Protein AF-A0A2G9TU83-F1 (afdb_monomer)

Nearest PDB structures (foldseek):
  2een-assembly1_A  TM=5.111E-01  e=9.103E-01  Pyrococcus horikoshii
  1y8c-assembly1_A  TM=4.034E-01  e=6.111E-01  Clostridium acetobutylicum ATCC 824
  9bk6-assembly1_A  TM=3.837E-01  e=6.469E-01  synthetic construct
  7n84-assembly1_r  TM=4.354E-01  e=1.281E+00  Saccharomyces cerevisiae

Radius of gyration: 20.94 Å; Cα contacts (8 Å, |Δi|>4): 117; chains: 1; bounding box: 43×34×74 Å

Foldseek 3Di:
DDDDDPVVVVVVVVVVVVVVVVVVVVVDPPPPDDDDDDDDDPDPVVVQVVCCVVPVDSDDDWDKDWAWADDPFFTWIWIDTPPAQKIKIKTWGADPPDPDRDTDIDIDIDRHSPVVVVVRCVVVVVPD

Organism: Teladorsagia circumcincta (NCBI:txid45464)

Secondary structure (DSSP, 8-state):
-----HHHHHHHHHHHHHHHHHHHHHTT-------------S-HHHHHHHHHHHHSS------EEEEEE--SSSEEEEEEETT-S-EEEEEEEEPTT-SS--EEEEEEEES-HHHHHHHHHHHHTT--

Mean predicted aligned error: 14.67 Å

Structure (mmCIF, N/CA/C/O backbone):
data_AF-A0A2G9TU83-F1
#
_entry.id   AF-A0A2G9TU83-F1
#
loop_
_atom_site.group_PDB
_atom_site.id
_atom_site.type_symbol
_atom_site.label_atom_id
_atom_site.label_alt_id
_atom_site.label_comp_id
_atom_site.label_asym_id
_atom_site.label_entity_id
_atom_site.label_seq_id
_atom_site.pdbx_PDB_ins_code
_atom_site.Cartn_x
_atom_site.Cartn_y
_atom_site.Cartn_z
_atom_site.occupancy
_atom_site.B_iso_or_equiv
_atom_site.auth_seq_id
_atom_site.auth_comp_id
_atom_site.auth_asym_id
_atom_site.auth_atom_id
_atom_site.pdbx_PDB_model_num
ATOM 1 N N . MET A 1 1 ? -19.369 13.194 53.992 1.00 34.00 1 MET A N 1
ATOM 2 C CA . MET A 1 1 ? -18.536 12.161 53.346 1.00 34.00 1 MET A CA 1
ATOM 3 C C . MET A 1 1 ? -18.767 12.340 51.855 1.00 34.00 1 MET A C 1
ATOM 5 O O . MET A 1 1 ? -19.903 12.194 51.435 1.00 34.00 1 MET A O 1
ATOM 9 N N . MET A 1 2 ? -17.788 12.878 51.124 1.00 37.22 2 MET A N 1
ATOM 10 C CA . MET A 1 2 ? -17.918 13.211 49.697 1.00 37.22 2 MET A CA 1
ATOM 11 C C . MET A 1 2 ? -17.502 11.970 48.901 1.00 37.22 2 MET A C 1
ATOM 13 O O . MET A 1 2 ? -16.331 11.598 48.950 1.00 37.22 2 MET A O 1
ATOM 17 N N . GLU A 1 3 ? -18.449 11.300 48.247 1.00 40.34 3 GLU A N 1
ATOM 18 C CA . GLU A 1 3 ? -18.142 10.242 47.280 1.00 40.34 3 GLU A CA 1
ATOM 19 C C . GLU A 1 3 ? -17.553 10.899 46.029 1.00 40.34 3 GLU A C 1
ATOM 21 O O . GLU A 1 3 ? -18.222 11.671 45.344 1.00 40.34 3 GLU A O 1
ATOM 26 N N . PHE A 1 4 ? -16.272 10.647 45.767 1.00 45.34 4 PHE A N 1
ATOM 27 C CA . PHE A 1 4 ? -15.650 11.009 44.500 1.00 45.34 4 PHE A CA 1
ATOM 28 C C . PHE A 1 4 ? -16.053 9.966 43.456 1.00 45.34 4 PHE A C 1
ATOM 30 O O . PHE A 1 4 ? -15.742 8.787 43.609 1.00 45.34 4 PHE A O 1
ATOM 37 N N . ASP A 1 5 ? -16.757 10.413 42.414 1.00 56.72 5 ASP A N 1
ATOM 38 C CA . ASP A 1 5 ? -17.174 9.589 41.281 1.00 56.72 5 ASP A CA 1
ATOM 39 C C . ASP A 1 5 ? -15.937 9.087 40.522 1.00 56.72 5 ASP A C 1
ATOM 41 O O . ASP A 1 5 ? -15.220 9.845 39.864 1.00 56.72 5 ASP A O 1
ATOM 45 N N . GLU A 1 6 ? -15.683 7.788 40.636 1.00 53.47 6 GLU A N 1
ATOM 46 C CA . GLU A 1 6 ? -14.567 7.079 40.014 1.00 53.47 6 GLU A CA 1
ATOM 47 C C . GLU A 1 6 ? -14.521 7.313 38.491 1.00 53.47 6 GLU A C 1
ATOM 49 O O . GLU A 1 6 ? -13.442 7.422 37.904 1.00 53.47 6 GLU A O 1
ATOM 54 N N . LYS A 1 7 ? -15.679 7.523 37.844 1.00 52.31 7 LYS A N 1
ATOM 55 C CA . LYS A 1 7 ? -15.753 7.840 36.408 1.00 52.31 7 LYS A CA 1
ATOM 56 C C . LYS A 1 7 ? -15.174 9.211 36.073 1.00 52.31 7 LYS A C 1
ATOM 58 O O . LYS A 1 7 ? -14.566 9.376 35.011 1.00 52.31 7 LYS A O 1
ATOM 63 N N . ALA A 1 8 ? -15.316 10.188 36.967 1.00 49.75 8 ALA A N 1
ATOM 64 C CA . ALA A 1 8 ? -14.741 11.515 36.773 1.00 49.75 8 ALA A CA 1
ATOM 65 C C . ALA A 1 8 ? -13.205 11.461 36.825 1.00 49.75 8 ALA A C 1
ATOM 67 O O . ALA A 1 8 ? -12.542 12.141 36.041 1.00 49.75 8 ALA A O 1
ATOM 68 N N . LEU A 1 9 ? -12.640 10.590 37.670 1.00 50.00 9 LEU A N 1
ATOM 69 C CA . LEU A 1 9 ? -11.194 10.388 37.778 1.00 50.00 9 LEU A CA 1
ATOM 70 C C . LEU A 1 9 ? -10.613 9.734 36.514 1.00 50.00 9 LEU A C 1
ATOM 72 O O . LEU A 1 9 ? -9.617 10.228 35.990 1.00 50.00 9 LEU A O 1
ATOM 76 N N . TYR A 1 10 ? -11.261 8.694 35.970 1.00 55.50 10 TYR A N 1
ATOM 77 C CA . TYR A 1 10 ? -10.842 8.069 34.704 1.00 55.50 10 TYR A CA 1
ATOM 78 C C . TYR A 1 10 ? -10.939 9.025 33.514 1.00 55.50 10 TYR A C 1
ATOM 80 O O . TYR A 1 10 ? -10.073 9.010 32.641 1.00 55.50 10 TYR A O 1
ATOM 88 N N . THR A 1 11 ? -11.951 9.892 33.496 1.00 53.00 11 THR A N 1
ATOM 89 C CA . THR A 1 11 ? -12.113 10.881 32.423 1.00 53.00 11 THR A CA 1
ATOM 90 C C . THR A 1 11 ? -11.022 11.952 32.493 1.00 53.00 11 THR A C 1
ATOM 92 O O . THR A 1 11 ? -10.435 12.296 31.470 1.00 53.00 11 THR A O 1
ATOM 95 N N . LEU A 1 12 ? -10.680 12.428 33.697 1.00 42.16 12 LEU A N 1
ATOM 96 C CA . LEU A 1 12 ? -9.596 13.393 33.896 1.00 42.16 12 LEU A CA 1
ATOM 97 C C . LEU A 1 12 ? -8.222 12.783 33.564 1.00 42.16 12 LEU A C 1
ATOM 99 O O . LEU A 1 12 ? -7.385 13.449 32.956 1.00 42.16 12 LEU A O 1
ATOM 103 N N . LEU A 1 13 ? -8.010 11.505 33.907 1.00 48.22 13 LEU A N 1
ATOM 104 C CA . LEU A 1 13 ? -6.795 10.760 33.570 1.00 48.22 13 LEU A CA 1
ATOM 105 C C . LEU A 1 13 ? -6.673 10.551 32.054 1.00 48.22 13 LEU A C 1
ATOM 107 O O . LEU A 1 13 ? -5.600 10.768 31.499 1.00 48.22 13 LEU A O 1
ATOM 111 N N . ALA A 1 14 ? -7.772 10.199 31.377 1.00 51.09 14 ALA A N 1
ATOM 112 C CA . ALA A 1 14 ? -7.823 10.058 29.925 1.00 51.09 14 ALA A CA 1
ATOM 113 C C . ALA A 1 14 ? -7.559 11.395 29.216 1.00 51.09 14 ALA A C 1
ATOM 115 O O . ALA A 1 14 ? -6.785 11.425 28.266 1.00 51.09 14 ALA A O 1
ATOM 116 N N . MET A 1 15 ? -8.111 12.508 29.715 1.00 46.47 15 MET A N 1
ATOM 117 C CA . MET A 1 15 ? -7.862 13.846 29.165 1.00 46.47 15 MET A CA 1
ATOM 118 C C . MET A 1 15 ? -6.402 14.295 29.349 1.00 46.47 15 MET A C 1
ATOM 120 O O . MET A 1 15 ? -5.790 14.775 28.393 1.00 46.47 15 MET A O 1
ATOM 124 N N . LEU A 1 16 ? -5.812 14.076 30.532 1.00 45.19 16 LEU A N 1
ATOM 125 C CA . LEU A 1 16 ? -4.397 14.372 30.804 1.00 45.19 16 LEU A CA 1
ATOM 126 C C . LEU A 1 16 ? -3.451 13.497 29.968 1.00 45.19 16 LEU A C 1
ATOM 128 O O . LEU A 1 16 ? -2.467 14.009 29.439 1.00 45.19 16 LEU A O 1
ATOM 132 N N . LEU A 1 17 ? -3.771 12.211 29.784 1.00 49.00 17 LEU A N 1
ATOM 133 C CA . LEU A 1 17 ? -3.028 11.305 28.902 1.00 49.00 17 LEU A CA 1
ATOM 134 C C . LEU A 1 17 ? -3.151 11.718 27.433 1.00 49.00 17 LEU A C 1
ATOM 136 O O . LEU A 1 17 ? -2.143 11.719 26.738 1.00 49.00 17 LEU A O 1
ATOM 140 N N . THR A 1 18 ? -4.331 12.131 26.959 1.00 54.00 18 THR A N 1
ATOM 141 C CA . THR A 1 18 ? -4.488 12.605 25.572 1.00 54.00 18 THR A CA 1
ATOM 142 C C . THR A 1 18 ? -3.757 13.919 25.306 1.00 54.00 18 THR A C 1
ATOM 144 O O . THR A 1 18 ? -3.131 14.045 24.258 1.00 54.00 18 THR A O 1
ATOM 147 N N . GLY A 1 19 ? -3.773 14.870 26.248 1.00 38.31 19 GLY A N 1
ATOM 148 C CA . GLY A 1 19 ? -3.060 16.144 26.102 1.00 38.31 19 GLY A CA 1
ATOM 149 C C . GLY A 1 19 ? -1.543 15.959 26.097 1.00 38.31 19 GLY A C 1
ATOM 150 O O . GLY A 1 19 ? -0.865 16.427 25.187 1.00 38.31 19 GLY A O 1
ATOM 151 N N . LEU A 1 20 ? -1.017 15.181 27.050 1.00 41.16 20 LEU A N 1
ATOM 152 C CA . LEU A 1 20 ? 0.417 14.901 27.140 1.00 41.16 20 LEU A CA 1
ATOM 153 C C . LEU A 1 20 ? 0.915 14.056 25.953 1.00 41.16 20 LEU A C 1
ATOM 155 O O . LEU A 1 20 ? 2.035 14.248 25.486 1.00 41.16 20 LEU A O 1
ATOM 159 N N . LEU A 1 21 ? 0.083 13.144 25.435 1.00 44.16 21 LEU A N 1
ATOM 160 C CA . LEU A 1 21 ? 0.418 12.345 24.257 1.00 44.16 21 LEU A CA 1
ATOM 161 C C . LEU A 1 21 ? 0.449 13.206 22.988 1.00 44.16 21 LEU A C 1
ATOM 163 O O . LEU A 1 21 ? 1.347 13.023 22.175 1.00 44.16 21 LEU A O 1
ATOM 167 N N . MET A 1 22 ? -0.462 14.171 22.823 1.00 43.47 22 MET A N 1
ATOM 168 C CA . MET A 1 22 ? -0.422 15.068 21.661 1.00 43.47 22 MET A CA 1
ATOM 169 C C . MET A 1 22 ? 0.803 15.995 21.672 1.00 43.47 22 MET A C 1
ATOM 171 O O . MET A 1 22 ? 1.412 16.186 20.619 1.00 43.47 22 MET A 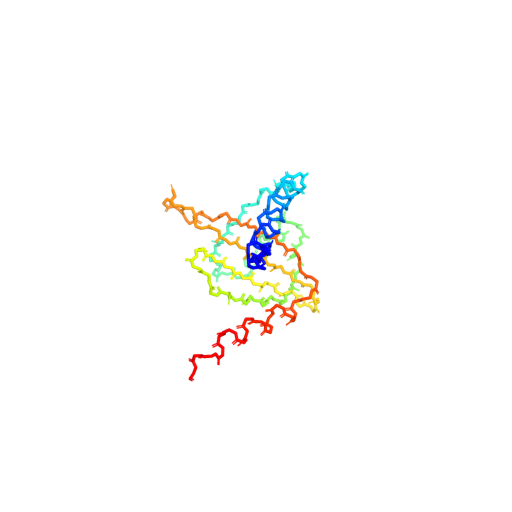O 1
ATOM 175 N N . ASP A 1 23 ? 1.232 16.477 22.841 1.00 38.84 23 ASP A N 1
ATOM 176 C CA . ASP A 1 23 ? 2.433 17.318 22.965 1.00 38.84 23 ASP A CA 1
ATOM 177 C C . ASP A 1 23 ? 3.737 16.527 22.736 1.00 38.84 23 ASP A C 1
ATOM 179 O O . ASP A 1 23 ? 4.669 17.023 22.099 1.00 38.84 23 ASP A O 1
ATOM 183 N N . ILE A 1 24 ? 3.800 15.267 23.190 1.00 42.03 24 ILE A N 1
ATOM 184 C CA . ILE A 1 24 ? 4.951 14.374 22.957 1.00 42.03 24 ILE A CA 1
ATOM 185 C C . ILE A 1 24 ? 5.012 13.921 21.489 1.00 42.03 24 ILE A C 1
ATOM 187 O O . ILE A 1 24 ? 6.098 13.844 20.910 1.00 42.03 24 ILE A O 1
ATOM 191 N N . VAL A 1 25 ? 3.863 13.673 20.853 1.00 44.25 25 VAL A N 1
ATOM 192 C CA . VAL A 1 25 ? 3.785 13.305 19.429 1.00 44.25 25 VAL A CA 1
ATOM 193 C C . VAL A 1 25 ? 4.146 14.491 18.523 1.00 44.25 25 VAL A C 1
ATOM 195 O O . VAL A 1 25 ? 4.807 14.299 17.501 1.00 44.25 25 VAL A O 1
ATOM 198 N N . GLY A 1 26 ? 3.819 15.726 18.919 1.00 35.34 26 GLY A N 1
ATOM 199 C CA . GLY A 1 26 ? 4.193 16.937 18.180 1.00 35.34 26 GLY A CA 1
ATOM 200 C C . GLY A 1 26 ? 5.707 17.175 18.074 1.00 35.34 26 GLY A C 1
ATOM 201 O O . GLY A 1 26 ? 6.162 17.804 17.120 1.00 35.34 26 GLY A O 1
ATOM 202 N N . ALA A 1 27 ? 6.501 16.639 19.005 1.00 38.09 27 ALA A N 1
ATOM 203 C CA . ALA A 1 27 ? 7.944 16.875 19.072 1.00 38.09 27 ALA A CA 1
ATOM 204 C C . ALA A 1 27 ? 8.806 15.871 18.275 1.00 38.09 27 ALA A C 1
ATOM 206 O O . ALA A 1 27 ? 10.010 16.092 18.142 1.00 38.09 27 ALA A O 1
ATOM 207 N N . ALA A 1 28 ? 8.235 14.784 17.731 1.00 36.59 28 ALA A N 1
ATOM 208 C CA . ALA A 1 28 ? 9.026 13.689 17.148 1.00 36.59 28 ALA A CA 1
ATOM 209 C C . ALA A 1 28 ? 8.542 13.138 15.791 1.00 36.59 28 ALA A C 1
ATOM 211 O O . ALA A 1 28 ? 9.105 12.154 15.309 1.00 36.59 28 ALA A O 1
ATOM 212 N N . ILE A 1 29 ? 7.564 13.755 15.119 1.00 46.09 29 ILE A N 1
ATOM 213 C CA . ILE A 1 29 ? 7.227 13.376 13.737 1.00 46.09 29 ILE A CA 1
ATOM 214 C C . ILE A 1 29 ? 8.023 14.256 12.775 1.00 46.09 29 ILE A C 1
ATOM 216 O O . ILE A 1 29 ? 7.604 15.335 12.364 1.00 46.09 29 ILE A O 1
ATOM 220 N N . ASN A 1 30 ? 9.194 13.762 12.386 1.00 39.66 30 ASN A N 1
ATOM 221 C CA . ASN A 1 30 ? 9.889 14.207 11.186 1.00 39.66 30 ASN A CA 1
ATOM 222 C C . ASN A 1 30 ? 8.962 13.892 9.993 1.00 39.66 30 ASN A C 1
ATOM 224 O O . ASN A 1 30 ? 8.956 12.764 9.498 1.00 39.66 30 ASN A O 1
ATOM 228 N N . MET A 1 31 ? 8.082 14.831 9.618 1.00 43.22 31 MET A N 1
ATOM 229 C CA . MET A 1 31 ? 7.071 14.630 8.574 1.00 43.22 31 MET A CA 1
ATOM 230 C C . MET A 1 31 ? 7.752 14.428 7.219 1.00 43.22 31 MET A C 1
ATOM 232 O O . MET A 1 31 ? 7.948 15.365 6.446 1.00 43.22 31 MET A O 1
ATOM 236 N N . ARG A 1 32 ? 8.102 13.181 6.904 1.00 53.81 32 ARG A N 1
ATOM 237 C CA . ARG A 1 32 ? 8.445 12.777 5.544 1.00 53.81 32 ARG A CA 1
ATOM 238 C C . ARG A 1 32 ? 7.170 12.819 4.715 1.00 53.81 32 ARG A C 1
ATOM 240 O O . ARG A 1 32 ? 6.345 11.912 4.776 1.00 53.81 32 ARG A O 1
ATOM 247 N N . GLN A 1 33 ? 7.004 13.889 3.948 1.00 64.44 33 GLN A N 1
ATOM 248 C CA . GLN A 1 33 ? 5.965 13.956 2.930 1.00 64.44 33 GLN A CA 1
ATOM 249 C C . GLN A 1 33 ? 6.329 12.975 1.812 1.00 64.44 33 GLN A C 1
ATOM 251 O O . GLN A 1 33 ? 7.398 13.076 1.213 1.00 64.44 33 GLN A O 1
ATOM 256 N N . SER A 1 34 ? 5.455 12.005 1.554 1.00 64.44 34 SER A N 1
ATOM 257 C CA . SER A 1 34 ? 5.593 11.072 0.435 1.00 64.44 34 SER A CA 1
ATOM 258 C C . SER A 1 34 ? 4.365 11.183 -0.458 1.00 64.44 34 SER A C 1
ATOM 260 O O . SER A 1 34 ? 3.239 11.277 0.030 1.00 64.44 34 SER A O 1
ATOM 262 N N . ILE A 1 35 ? 4.588 11.216 -1.770 1.00 75.62 35 ILE A N 1
ATOM 263 C CA . ILE A 1 35 ? 3.521 11.258 -2.769 1.00 75.62 35 ILE A CA 1
ATOM 264 C C . ILE A 1 35 ? 3.459 9.881 -3.414 1.00 75.62 35 ILE A C 1
ATOM 266 O O . ILE A 1 35 ? 4.458 9.389 -3.936 1.00 75.62 35 ILE A O 1
ATOM 270 N N . VAL A 1 36 ? 2.280 9.263 -3.380 1.00 78.75 36 VAL A N 1
ATOM 271 C CA . VAL A 1 36 ? 2.039 7.960 -4.001 1.00 78.75 36 VAL A CA 1
ATOM 272 C C . VAL A 1 36 ? 1.130 8.146 -5.205 1.00 78.75 36 VAL A C 1
ATOM 274 O O . VAL A 1 36 ? -0.008 8.590 -5.072 1.00 78.75 36 VAL A O 1
ATOM 277 N N . VAL A 1 3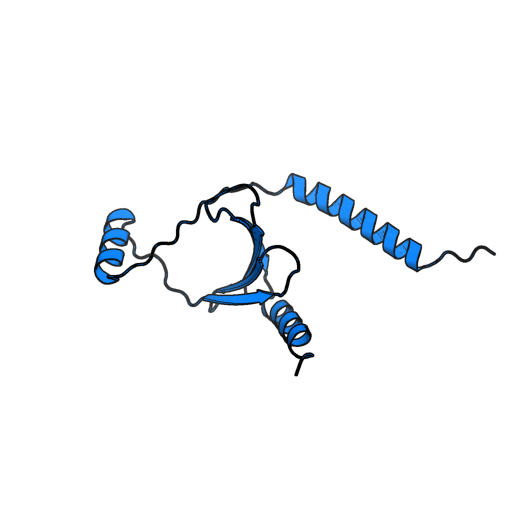7 ? 1.621 7.747 -6.377 1.00 79.88 37 VAL A N 1
ATOM 278 C CA . VAL A 1 37 ? 0.846 7.703 -7.619 1.00 79.88 37 VAL A CA 1
ATOM 279 C C . VAL A 1 37 ? 0.626 6.243 -7.989 1.00 79.88 37 VAL A C 1
ATOM 281 O O . VAL A 1 37 ? 1.566 5.454 -8.015 1.00 79.88 37 VAL A O 1
ATOM 284 N N . LYS A 1 38 ? -0.628 5.873 -8.252 1.00 83.50 38 LYS A N 1
ATOM 285 C CA . LYS A 1 38 ? -0.994 4.534 -8.722 1.00 83.50 38 LYS A CA 1
ATOM 286 C C . LYS A 1 38 ? -1.528 4.643 -10.140 1.00 83.50 38 LYS A C 1
ATOM 288 O O . LYS A 1 38 ? -2.479 5.385 -10.373 1.00 83.50 38 LYS A O 1
ATOM 293 N N . ALA A 1 39 ? -0.932 3.888 -11.052 1.00 87.62 39 ALA A N 1
ATOM 294 C CA . ALA A 1 39 ? -1.371 3.766 -12.432 1.00 87.62 39 ALA A CA 1
ATOM 295 C C . ALA A 1 39 ? -1.679 2.301 -12.744 1.00 87.62 39 ALA A C 1
ATOM 297 O O . ALA A 1 39 ? -1.133 1.390 -12.120 1.00 87.62 39 ALA A O 1
ATOM 298 N N . ARG A 1 40 ? -2.581 2.083 -13.699 1.00 91.94 40 ARG A N 1
ATOM 299 C CA . ARG A 1 40 ? -2.821 0.757 -14.258 1.00 91.94 40 ARG A CA 1
ATOM 300 C C . ARG A 1 40 ? -1.646 0.398 -15.169 1.00 91.94 40 ARG A C 1
ATOM 302 O O . ARG A 1 40 ? -1.226 1.231 -15.964 1.00 91.94 40 ARG A O 1
ATOM 309 N N . VAL A 1 41 ? -1.148 -0.826 -15.038 1.00 93.25 41 VAL A N 1
ATOM 310 C CA . VAL A 1 41 ? -0.120 -1.400 -15.911 1.00 93.25 41 VAL A CA 1
ATOM 311 C C . VAL A 1 41 ? -0.800 -2.460 -16.766 1.00 93.25 41 VAL A C 1
ATOM 313 O O . VAL A 1 41 ? -1.380 -3.397 -16.221 1.00 93.25 41 VAL A O 1
ATOM 316 N N . ASP A 1 42 ? -0.782 -2.273 -18.083 1.00 94.38 42 ASP A N 1
ATOM 317 C CA . ASP A 1 42 ? -1.374 -3.221 -19.035 1.00 94.38 42 ASP A CA 1
ATOM 318 C C . ASP A 1 42 ? -0.342 -4.226 -19.578 1.00 94.38 42 ASP A C 1
ATOM 320 O O . ASP A 1 42 ? -0.715 -5.343 -19.928 1.00 94.38 42 ASP A O 1
ATOM 324 N N . ASP A 1 43 ? 0.944 -3.858 -19.592 1.00 96.19 43 ASP A N 1
ATOM 325 C CA . ASP A 1 43 ? 2.070 -4.709 -19.989 1.00 96.19 43 ASP A CA 1
ATOM 326 C C . ASP A 1 43 ? 3.113 -4.740 -18.863 1.00 96.19 43 ASP A C 1
ATOM 328 O O . ASP A 1 43 ? 3.748 -3.730 -18.546 1.00 96.19 43 ASP A O 1
ATOM 332 N N . MET A 1 44 ? 3.244 -5.903 -18.222 1.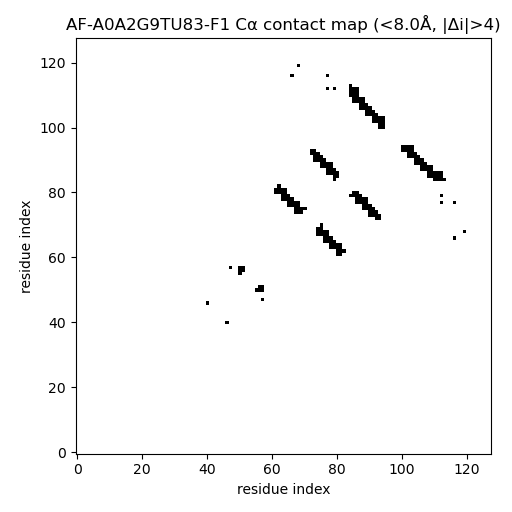00 92.94 44 MET A N 1
ATOM 333 C CA . MET A 1 44 ? 4.133 -6.085 -17.077 1.00 92.94 44 MET A CA 1
ATOM 334 C C . MET A 1 44 ? 5.608 -6.100 -17.491 1.00 92.94 44 MET A C 1
ATOM 336 O O . MET A 1 44 ? 6.431 -5.501 -16.806 1.00 92.94 44 MET A O 1
ATOM 340 N N . GLU A 1 45 ? 5.940 -6.732 -18.618 1.00 95.00 45 GLU A N 1
ATOM 341 C CA . GLU A 1 45 ? 7.324 -6.859 -19.087 1.00 95.00 45 GLU A CA 1
ATOM 342 C C . GLU A 1 45 ? 7.879 -5.486 -19.474 1.00 95.00 45 GLU A C 1
ATOM 344 O O . GLU A 1 45 ? 8.992 -5.113 -19.094 1.00 95.00 45 GLU A O 1
ATOM 349 N N . GLN A 1 46 ? 7.072 -4.679 -20.169 1.00 95.62 46 GLN A N 1
ATOM 350 C CA . GLN A 1 46 ? 7.452 -3.307 -20.489 1.00 95.62 46 GLN A CA 1
ATOM 351 C C . GLN A 1 46 ? 7.671 -2.463 -19.224 1.00 95.62 46 GLN A C 1
ATOM 353 O O . GLN A 1 46 ? 8.615 -1.671 -19.170 1.00 95.62 46 GLN A O 1
ATOM 358 N N . ALA A 1 47 ? 6.820 -2.625 -18.207 1.00 92.94 47 ALA A N 1
ATOM 359 C CA . ALA A 1 47 ? 6.956 -1.898 -16.949 1.00 92.94 47 ALA A CA 1
ATOM 360 C C . ALA A 1 47 ? 8.215 -2.309 -16.173 1.00 92.94 47 ALA A C 1
ATOM 362 O O . ALA A 1 47 ? 8.915 -1.439 -15.660 1.00 92.94 47 ALA A O 1
ATOM 363 N N . GLU A 1 48 ? 8.533 -3.603 -16.112 1.00 93.69 48 GLU A N 1
ATOM 364 C CA . GLU A 1 48 ? 9.746 -4.110 -15.461 1.00 93.69 48 GLU A CA 1
ATOM 365 C C . GLU A 1 48 ? 11.015 -3.579 -16.132 1.00 93.69 48 GLU A C 1
ATOM 367 O O . GLU A 1 48 ? 11.902 -3.081 -15.437 1.00 93.69 48 GLU A O 1
ATOM 372 N N . ASN A 1 49 ? 11.070 -3.592 -17.468 1.00 95.44 49 ASN A N 1
ATOM 373 C CA . ASN A 1 49 ? 12.191 -3.022 -18.217 1.00 95.44 49 ASN A CA 1
ATOM 374 C C . ASN A 1 49 ? 12.356 -1.524 -17.928 1.00 95.44 49 ASN A C 1
ATOM 376 O O . ASN A 1 49 ? 13.449 -1.078 -17.595 1.00 95.44 49 ASN A O 1
ATOM 380 N N . ALA A 1 50 ? 11.263 -0.753 -17.959 1.00 92.81 50 ALA A N 1
ATOM 381 C CA . ALA A 1 50 ? 11.308 0.679 -17.663 1.00 92.81 50 ALA A CA 1
ATOM 382 C C . ALA A 1 50 ? 11.731 0.980 -16.213 1.00 92.81 50 ALA A C 1
ATOM 384 O O . ALA A 1 50 ? 12.431 1.963 -15.967 1.00 92.81 50 ALA A O 1
ATOM 385 N N . ILE A 1 51 ? 11.312 0.150 -15.249 1.00 91.81 51 ILE A N 1
ATOM 386 C CA . ILE A 1 51 ? 11.761 0.252 -13.855 1.00 91.81 51 ILE A CA 1
ATOM 387 C C . ILE A 1 51 ? 13.263 -0.007 -13.791 1.00 91.81 51 ILE A C 1
ATOM 389 O O . ILE A 1 51 ? 13.984 0.828 -13.253 1.00 91.81 51 ILE A O 1
ATOM 393 N N . PHE A 1 52 ? 13.737 -1.113 -14.367 1.00 92.56 52 PHE A N 1
ATOM 394 C CA . PHE A 1 52 ? 15.150 -1.476 -14.338 1.00 92.56 52 PHE A CA 1
ATOM 395 C C . PHE A 1 52 ? 16.036 -0.424 -15.011 1.00 92.56 52 PHE A C 1
ATOM 397 O O . PHE A 1 52 ? 17.051 -0.041 -14.440 1.00 92.56 52 PHE A O 1
ATOM 404 N N . ASP A 1 53 ? 15.630 0.101 -16.166 1.00 96.25 53 ASP A N 1
ATOM 405 C CA . ASP A 1 53 ? 16.358 1.165 -16.865 1.00 96.25 53 ASP A CA 1
ATOM 406 C C . ASP A 1 53 ? 16.477 2.445 -16.016 1.00 96.25 53 ASP A C 1
ATOM 408 O O . ASP A 1 53 ? 17.447 3.193 -16.144 1.00 96.25 53 ASP A O 1
ATOM 412 N N . LEU A 1 54 ? 15.500 2.710 -15.141 1.00 93.75 54 LEU A N 1
ATOM 413 C CA . LEU A 1 54 ? 15.468 3.896 -14.284 1.00 93.75 54 LEU A CA 1
ATOM 414 C C . LEU A 1 54 ? 16.236 3.718 -12.965 1.00 93.75 54 LEU A C 1
ATOM 416 O O . LEU A 1 54 ? 16.795 4.685 -12.447 1.00 93.75 54 LEU A O 1
ATOM 420 N N . THR A 1 55 ? 16.205 2.523 -12.377 1.00 92.12 55 THR A N 1
ATOM 421 C CA . THR A 1 55 ? 16.683 2.262 -11.005 1.00 92.12 55 THR A CA 1
ATOM 422 C C . THR A 1 55 ? 17.876 1.311 -10.936 1.00 92.12 55 THR A C 1
ATOM 424 O O . THR A 1 55 ? 18.400 1.090 -9.844 1.00 92.12 55 THR A O 1
ATOM 427 N N . GLU A 1 56 ? 18.256 0.701 -12.061 1.00 93.31 56 GLU A N 1
ATOM 428 C CA . GLU A 1 56 ? 19.207 -0.415 -12.167 1.00 93.31 56 GLU A CA 1
ATOM 429 C C . GLU A 1 56 ? 18.821 -1.626 -11.290 1.00 93.31 56 GLU A C 1
ATOM 431 O O . GLU A 1 56 ? 19.659 -2.450 -10.916 1.00 93.31 56 GLU A O 1
ATOM 436 N N . SER A 1 57 ? 17.540 -1.737 -10.909 1.00 92.06 57 SER A N 1
ATOM 437 C CA . SER A 1 57 ? 17.044 -2.786 -10.016 1.00 92.06 57 SER A CA 1
ATOM 438 C C . SER A 1 57 ? 15.530 -2.966 -10.099 1.00 92.06 57 SER A C 1
ATOM 440 O O . SER A 1 57 ? 14.764 -2.015 -9.976 1.00 92.06 57 SER A O 1
ATOM 442 N N . LEU A 1 58 ? 15.070 -4.215 -10.167 1.00 86.31 58 LEU A N 1
ATOM 443 C CA . LEU A 1 58 ? 13.640 -4.535 -10.052 1.00 86.31 58 LEU A CA 1
ATOM 444 C C . LEU A 1 58 ? 13.108 -4.413 -8.611 1.00 86.31 58 LEU A C 1
ATOM 446 O O . LEU A 1 58 ? 11.911 -4.558 -8.366 1.00 86.31 58 LEU A O 1
ATOM 450 N N . GLY A 1 59 ? 13.985 -4.129 -7.645 1.00 85.88 59 GLY A N 1
ATOM 451 C CA . GLY A 1 59 ? 13.630 -4.031 -6.237 1.00 85.88 59 GLY A CA 1
ATOM 452 C C . GLY A 1 59 ? 13.353 -5.395 -5.606 1.00 85.88 59 GLY A C 1
ATOM 453 O O . GLY A 1 59 ? 13.974 -6.401 -5.948 1.00 85.88 59 GLY A O 1
ATOM 454 N N . THR A 1 60 ? 12.437 -5.414 -4.638 1.00 83.25 60 THR A N 1
ATOM 455 C CA . THR A 1 60 ? 12.124 -6.604 -3.840 1.00 83.25 60 THR A CA 1
ATOM 456 C C . THR A 1 60 ? 10.671 -6.999 -4.033 1.00 83.25 60 THR A C 1
ATOM 458 O O . THR A 1 60 ? 9.772 -6.172 -3.881 1.00 83.25 60 THR A O 1
ATOM 461 N N . PHE A 1 61 ? 10.438 -8.286 -4.281 1.00 82.75 61 PHE A N 1
ATOM 462 C CA . PHE A 1 61 ? 9.106 -8.873 -4.266 1.00 82.75 61 PHE A CA 1
ATOM 463 C C . PHE A 1 61 ? 8.778 -9.413 -2.871 1.00 82.75 61 PHE A C 1
ATOM 465 O O . PHE A 1 61 ? 9.552 -10.179 -2.296 1.00 82.75 61 PHE A O 1
ATOM 472 N N . PHE A 1 62 ? 7.621 -9.041 -2.329 1.00 82.81 62 PHE A N 1
ATOM 473 C CA . PHE A 1 62 ? 7.102 -9.590 -1.077 1.00 82.81 62 PHE A CA 1
ATOM 474 C C . PHE A 1 62 ? 5.576 -9.668 -1.117 1.00 82.81 62 PHE A C 1
ATOM 476 O O . PHE A 1 62 ? 4.912 -8.931 -1.846 1.00 82.81 62 PHE A O 1
ATOM 483 N N . VAL A 1 63 ? 5.016 -10.570 -0.310 1.00 86.62 63 VAL A N 1
ATOM 484 C CA . VAL A 1 63 ? 3.564 -10.705 -0.163 1.00 86.62 63 VAL A CA 1
ATOM 485 C C . VAL A 1 63 ? 3.082 -9.729 0.900 1.00 86.62 63 VAL A C 1
ATOM 487 O O . VAL A 1 63 ? 3.604 -9.704 2.016 1.00 86.62 63 VAL A O 1
ATOM 490 N N . GLN A 1 64 ? 2.069 -8.946 0.544 1.00 88.38 64 GLN A N 1
ATOM 491 C CA . GLN A 1 64 ? 1.431 -7.983 1.427 1.00 88.38 64 GLN A CA 1
ATOM 492 C C . GLN A 1 64 ? -0.024 -8.382 1.674 1.00 88.38 64 GLN A C 1
ATOM 494 O O . GLN A 1 64 ? -0.785 -8.558 0.724 1.00 88.38 64 GLN A O 1
ATOM 499 N N . GLU A 1 65 ? -0.418 -8.455 2.941 1.00 89.44 65 GLU A N 1
ATOM 500 C CA . GLU A 1 65 ? -1.812 -8.606 3.362 1.00 89.44 65 GLU A CA 1
ATOM 501 C C . GLU A 1 65 ? -2.293 -7.278 3.966 1.00 89.44 65 GLU A C 1
ATOM 503 O O . GLU A 1 65 ? -1.656 -6.747 4.873 1.00 89.44 65 GLU A O 1
ATOM 508 N N . ASP A 1 66 ? -3.393 -6.717 3.455 1.00 89.75 66 ASP A N 1
ATOM 509 C CA . ASP A 1 66 ? -4.012 -5.499 3.997 1.00 89.75 66 ASP A CA 1
ATOM 510 C C . ASP A 1 66 ? -5.345 -5.887 4.677 1.00 89.75 66 ASP A C 1
ATOM 512 O O . ASP A 1 66 ? -6.280 -6.332 4.012 1.00 89.75 66 ASP A O 1
ATOM 516 N N . VAL A 1 67 ? -5.440 -5.698 5.997 1.00 86.75 67 VAL A N 1
ATOM 517 C CA . VAL A 1 67 ? -6.664 -5.881 6.799 1.00 86.75 67 VAL A CA 1
ATOM 518 C C . VAL A 1 67 ? -7.303 -4.519 7.041 1.00 86.75 67 VAL A C 1
ATOM 520 O O . VAL A 1 67 ? -6.645 -3.609 7.542 1.00 86.75 67 VAL A O 1
ATOM 523 N N . TYR A 1 68 ? -8.576 -4.362 6.692 1.00 87.06 68 TYR A N 1
ATOM 524 C CA . TYR A 1 68 ? -9.297 -3.096 6.823 1.00 87.06 68 TYR A CA 1
ATOM 525 C C . TYR A 1 68 ? -10.168 -3.075 8.077 1.00 87.06 68 TYR A C 1
ATOM 527 O O . TYR A 1 68 ? -10.863 -4.048 8.363 1.00 87.06 68 TYR A O 1
ATOM 535 N N . PHE A 1 69 ? -10.148 -1.945 8.782 1.00 83.75 69 PHE A N 1
ATOM 536 C CA . PHE A 1 69 ? -10.975 -1.701 9.962 1.00 83.75 69 PHE A CA 1
ATOM 537 C C . PHE A 1 69 ? -12.138 -0.796 9.589 1.00 83.75 69 PHE A C 1
ATOM 539 O O . PHE A 1 69 ? -11.987 0.135 8.788 1.00 83.75 69 PHE A O 1
ATOM 546 N N . ASN A 1 70 ? -13.287 -1.035 10.213 1.00 81.81 70 ASN A N 1
ATOM 547 C CA . ASN A 1 70 ? -14.420 -0.139 10.091 1.00 81.81 70 ASN A CA 1
ATOM 548 C C . ASN A 1 70 ? -14.191 1.078 10.999 1.00 81.81 70 ASN A C 1
ATOM 550 O O . ASN A 1 70 ? -14.111 0.947 12.217 1.00 81.81 70 ASN A O 1
ATOM 554 N N . VAL A 1 71 ? -14.044 2.261 10.405 1.00 79.44 71 VAL A N 1
ATOM 555 C CA . VAL A 1 71 ? -13.845 3.522 11.129 1.00 79.44 71 VAL A CA 1
ATOM 556 C C . VAL A 1 71 ? -14.810 4.575 10.589 1.00 79.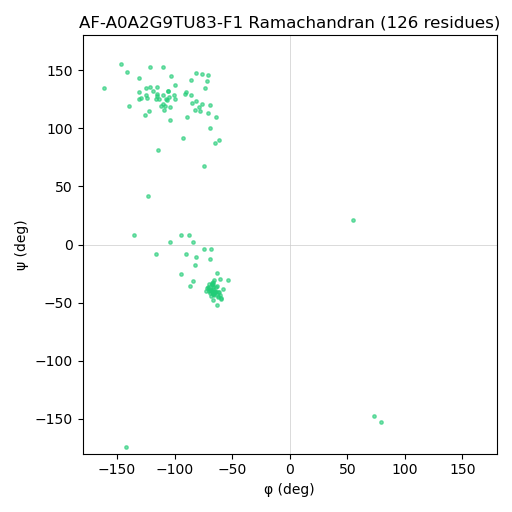44 71 VAL A C 1
ATOM 558 O O . VAL A 1 71 ? -15.064 4.600 9.385 1.00 79.44 71 VAL A O 1
ATOM 561 N N . PRO A 1 72 ? -15.358 5.456 11.445 1.00 75.12 72 PRO A N 1
ATOM 562 C CA . PRO A 1 72 ? -16.409 6.388 11.039 1.00 75.12 72 PRO A CA 1
ATOM 563 C C . PRO A 1 72 ? -15.935 7.433 10.022 1.00 75.12 72 PRO A C 1
ATOM 565 O O . PRO A 1 72 ? -16.723 7.878 9.196 1.00 75.12 72 PRO A O 1
ATOM 568 N N . ASN A 1 73 ? -14.656 7.818 10.069 1.00 77.69 73 ASN A N 1
ATOM 569 C CA . ASN A 1 73 ? -14.067 8.797 9.161 1.00 77.69 73 ASN A CA 1
ATOM 570 C C . ASN A 1 73 ? -12.763 8.251 8.581 1.00 77.69 73 ASN A C 1
ATOM 572 O O . ASN A 1 73 ? -11.894 7.799 9.323 1.00 77.69 73 ASN A O 1
ATOM 576 N N . GLY A 1 74 ? -12.609 8.339 7.260 1.00 79.38 74 GLY A N 1
ATOM 577 C CA . GLY A 1 74 ? -11.390 7.920 6.573 1.00 79.38 74 GLY A CA 1
ATOM 578 C C . GLY A 1 74 ? -11.285 6.409 6.368 1.00 79.38 74 GLY A C 1
ATOM 579 O O . GLY A 1 74 ? -12.280 5.704 6.220 1.00 79.38 74 GLY A O 1
ATOM 580 N N . ASN A 1 75 ? -10.053 5.917 6.285 1.00 84.19 75 ASN A N 1
ATOM 581 C CA . ASN A 1 75 ? -9.764 4.503 6.080 1.00 84.19 75 ASN A CA 1
ATOM 582 C C . ASN A 1 75 ? -8.580 4.087 6.946 1.00 84.19 75 ASN A C 1
ATOM 584 O O . ASN A 1 75 ? -7.478 4.605 6.772 1.00 84.19 75 ASN A O 1
ATOM 588 N N . LEU A 1 76 ? -8.809 3.135 7.844 1.00 86.50 76 LEU A N 1
ATOM 589 C CA . LEU A 1 76 ? -7.771 2.525 8.659 1.00 86.50 76 LEU A CA 1
ATOM 590 C C . LEU A 1 76 ? -7.492 1.115 8.142 1.00 86.50 76 LEU A C 1
ATOM 592 O O . LEU A 1 76 ? -8.418 0.330 7.921 1.00 86.50 76 LEU A O 1
ATOM 596 N N . LYS A 1 77 ? -6.215 0.787 7.959 1.00 89.56 77 LYS A N 1
ATOM 597 C CA . LYS A 1 77 ? -5.789 -0.556 7.573 1.00 89.56 77 LYS A CA 1
ATOM 598 C C . LYS A 1 77 ? -4.510 -0.983 8.274 1.00 89.56 77 LYS A C 1
ATOM 600 O O . LYS A 1 77 ? -3.633 -0.163 8.527 1.00 89.56 77 LYS A O 1
ATOM 605 N N . LEU A 1 78 ? -4.392 -2.277 8.527 1.00 86.94 78 LEU A N 1
ATOM 606 C CA . LEU A 1 78 ? -3.191 -2.936 9.014 1.00 86.94 78 LEU A CA 1
ATOM 607 C C . LEU A 1 78 ? -2.567 -3.683 7.844 1.00 86.94 78 LEU A C 1
ATOM 609 O O . LEU A 1 78 ? -3.179 -4.574 7.263 1.00 86.94 78 LEU A O 1
ATOM 613 N N . ARG A 1 79 ? -1.351 -3.293 7.497 1.00 88.38 79 ARG A N 1
ATOM 614 C CA . ARG A 1 79 ? -0.550 -3.885 6.438 1.00 88.38 79 ARG A CA 1
ATOM 615 C C . ARG A 1 79 ? 0.474 -4.836 7.027 1.00 88.38 79 ARG A C 1
ATOM 617 O O . ARG A 1 79 ? 1.251 -4.440 7.891 1.00 88.38 79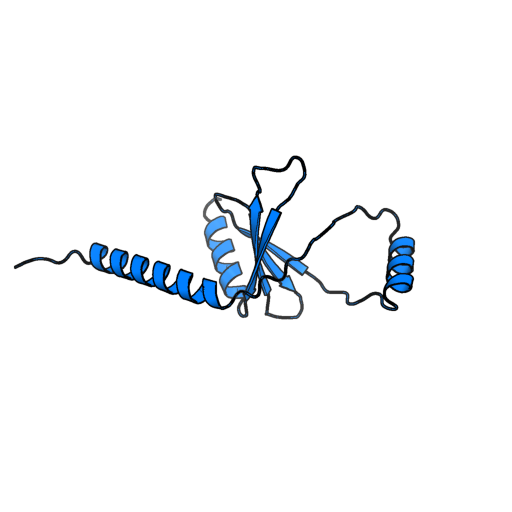 ARG A O 1
ATOM 624 N N . ILE A 1 80 ? 0.514 -6.053 6.515 1.00 88.00 80 ILE A N 1
ATOM 625 C CA . ILE A 1 80 ? 1.404 -7.123 6.961 1.00 88.00 80 ILE A CA 1
ATOM 626 C C . ILE A 1 80 ? 2.332 -7.474 5.803 1.00 88.00 80 ILE A C 1
ATOM 628 O O . ILE A 1 80 ? 1.854 -7.774 4.710 1.00 88.00 80 ILE A O 1
ATOM 632 N N . MET A 1 81 ? 3.647 -7.425 6.029 1.00 84.44 81 MET A N 1
ATOM 633 C CA . MET A 1 81 ? 4.655 -7.775 5.023 1.00 84.44 81 MET A CA 1
ATOM 634 C C . MET A 1 81 ? 5.236 -9.153 5.343 1.00 84.44 81 MET A C 1
ATOM 636 O O . MET A 1 81 ? 6.022 -9.290 6.278 1.00 84.44 81 MET A O 1
ATOM 640 N N . HIS A 1 82 ? 4.888 -10.188 4.582 1.00 82.31 82 HIS A N 1
ATOM 641 C CA . HIS A 1 82 ? 5.414 -11.533 4.826 1.00 82.31 82 HIS A CA 1
ATOM 642 C C . HIS A 1 82 ? 6.869 -11.684 4.347 1.00 82.31 82 HIS A C 1
ATOM 644 O O . HIS A 1 82 ? 7.239 -11.096 3.329 1.00 82.31 82 HIS A O 1
ATOM 650 N N . PRO A 1 83 ? 7.694 -12.505 5.031 1.00 73.00 83 PRO A N 1
ATOM 651 C CA . PRO A 1 83 ? 7.371 -13.357 6.187 1.00 73.00 83 PRO A CA 1
ATOM 652 C C . PRO A 1 83 ? 7.497 -12.654 7.554 1.00 73.00 83 PRO A C 1
ATOM 654 O O . PRO A 1 83 ? 7.427 -13.317 8.590 1.00 73.00 83 PRO A O 1
ATOM 657 N N . ASN A 1 84 ? 7.715 -11.339 7.582 1.00 68.62 84 ASN A N 1
ATOM 658 C CA . ASN A 1 84 ? 7.982 -10.609 8.816 1.00 68.62 84 ASN A CA 1
ATOM 659 C C . ASN A 1 84 ? 6.720 -10.519 9.690 1.00 68.62 84 ASN A C 1
ATOM 661 O O . ASN A 1 84 ? 5.599 -10.427 9.197 1.00 68.62 84 ASN A O 1
ATOM 665 N N . ARG A 1 85 ? 6.907 -10.550 11.017 1.00 67.00 85 ARG A N 1
ATOM 666 C CA . ARG A 1 85 ? 5.812 -10.353 11.987 1.00 67.00 85 ARG A CA 1
ATOM 667 C C . ARG A 1 85 ? 5.472 -8.885 12.227 1.00 67.00 85 ARG A C 1
ATOM 669 O O . ARG A 1 85 ? 4.452 -8.606 12.846 1.00 67.00 85 ARG A O 1
ATOM 676 N N . CYS A 1 86 ? 6.309 -7.980 11.729 1.00 71.62 86 CYS A N 1
ATOM 677 C CA . CYS A 1 86 ? 6.072 -6.550 11.797 1.00 71.62 86 CYS A CA 1
ATOM 678 C C . CYS A 1 86 ? 5.116 -6.115 10.683 1.00 71.62 86 CYS A C 1
ATOM 680 O O . CYS A 1 86 ? 5.119 -6.659 9.575 1.00 71.62 86 CYS A O 1
ATOM 682 N N . GLY A 1 87 ? 4.319 -5.100 10.975 1.00 83.94 87 GLY A N 1
ATOM 683 C CA . GLY A 1 87 ? 3.371 -4.517 10.047 1.00 83.94 87 GLY A CA 1
ATOM 684 C C . GLY A 1 87 ? 3.298 -3.012 10.203 1.00 83.94 87 GLY A C 1
ATOM 685 O O . GLY A 1 87 ? 4.065 -2.393 10.937 1.00 83.94 87 GLY A O 1
ATOM 686 N N . GLN A 1 88 ? 2.369 -2.418 9.476 1.00 84.81 88 GLN A N 1
ATOM 687 C CA . GLN A 1 88 ? 2.141 -0.986 9.481 1.00 84.81 88 GLN A CA 1
ATOM 688 C C . GLN A 1 88 ? 0.658 -0.722 9.664 1.00 84.81 88 GLN A C 1
ATOM 690 O O . GLN A 1 88 ? -0.164 -1.201 8.884 1.00 84.81 88 GLN A O 1
ATOM 695 N N . LEU A 1 89 ? 0.316 0.066 10.673 1.00 86.19 89 LEU A N 1
ATOM 696 C CA . LEU A 1 89 ? -1.006 0.647 10.794 1.00 86.19 89 LEU A CA 1
ATOM 697 C C . LEU A 1 89 ? -1.034 1.936 9.973 1.00 86.19 89 LEU A C 1
ATOM 699 O O . LEU A 1 89 ? -0.217 2.832 10.177 1.00 86.19 89 LEU A O 1
ATOM 703 N N . ILE A 1 90 ? -1.940 2.002 9.004 1.00 86.31 90 ILE A N 1
ATOM 704 C CA . ILE A 1 90 ? -2.039 3.095 8.040 1.00 86.31 90 ILE A CA 1
ATOM 705 C C . ILE A 1 90 ? -3.429 3.703 8.150 1.00 86.31 90 ILE A C 1
ATOM 707 O O . ILE A 1 90 ? -4.421 3.054 7.813 1.00 86.31 90 ILE A O 1
ATOM 711 N N . TYR A 1 91 ? -3.491 4.959 8.579 1.00 86.31 91 TYR A N 1
ATOM 712 C CA . TYR A 1 91 ? -4.713 5.752 8.580 1.00 86.31 91 TYR A CA 1
ATOM 713 C C . TYR A 1 91 ? -4.676 6.764 7.441 1.00 86.31 91 TYR A C 1
ATOM 715 O O . TYR A 1 91 ? -3.723 7.529 7.320 1.00 86.31 91 TYR A O 1
ATOM 723 N N . ASN A 1 92 ? -5.719 6.773 6.618 1.00 81.31 92 ASN A N 1
ATOM 724 C CA . ASN A 1 92 ? -5.906 7.741 5.548 1.00 81.31 92 ASN A CA 1
ATOM 725 C C . ASN A 1 92 ? -7.088 8.646 5.887 1.00 81.31 92 ASN A C 1
ATOM 727 O O . ASN A 1 92 ? -8.222 8.163 5.978 1.00 81.31 92 ASN A O 1
ATOM 731 N N . SER A 1 93 ? -6.847 9.948 6.009 1.00 80.12 93 SER A N 1
ATOM 732 C CA . SER A 1 93 ? -7.919 10.941 6.040 1.00 80.12 93 SER A CA 1
ATOM 733 C C . SER A 1 93 ? -8.301 11.329 4.607 1.00 80.12 93 SER A C 1
ATOM 735 O O . SER A 1 93 ? -7.462 11.409 3.703 1.00 80.12 93 SER A O 1
ATOM 737 N N . LEU A 1 94 ? -9.597 11.531 4.370 1.00 68.00 94 LEU A N 1
ATOM 738 C CA . LEU A 1 94 ? -10.085 12.078 3.107 1.00 68.00 94 LEU A CA 1
ATOM 739 C C . LEU A 1 94 ? -9.929 13.598 3.161 1.00 68.00 94 LEU A C 1
ATOM 741 O O . LEU A 1 94 ? -10.465 14.232 4.068 1.00 68.00 94 LEU A O 1
ATOM 745 N N . SER A 1 95 ? -9.214 14.191 2.202 1.00 62.03 95 SER A N 1
ATOM 746 C CA . SER A 1 95 ? -9.219 15.648 2.083 1.00 62.03 95 SER A CA 1
ATOM 747 C C . SER A 1 95 ? -10.536 16.094 1.442 1.00 62.03 95 SER A C 1
ATOM 749 O O . SER A 1 95 ? -10.863 15.713 0.320 1.00 62.03 95 SER A O 1
ATOM 751 N N . GLU A 1 96 ? -11.311 16.921 2.141 1.00 57.12 96 GLU A N 1
ATOM 752 C CA . GLU A 1 96 ? -12.592 17.439 1.627 1.00 57.12 96 GLU A CA 1
ATOM 753 C C . GLU A 1 96 ? -12.415 18.438 0.466 1.00 57.12 96 GLU A C 1
ATOM 755 O O . GLU A 1 96 ? -13.376 18.811 -0.201 1.00 57.12 96 GLU A O 1
ATOM 760 N N . LYS A 1 97 ? -11.184 18.912 0.231 1.00 54.75 97 LYS A N 1
ATOM 761 C CA . LYS A 1 97 ? -10.905 20.127 -0.551 1.00 54.75 97 LYS A CA 1
ATOM 762 C C . LYS A 1 97 ? -10.379 19.900 -1.965 1.00 54.75 97 LYS A C 1
ATOM 764 O O . LYS A 1 97 ? -10.091 20.883 -2.644 1.00 54.75 97 LYS A O 1
ATOM 769 N N . SER A 1 98 ? -10.232 18.661 -2.434 1.00 48.97 98 SER A N 1
ATOM 770 C CA . SER A 1 98 ? -9.674 18.417 -3.767 1.00 48.97 98 SER A CA 1
ATOM 771 C C . SER A 1 98 ? -10.585 17.565 -4.650 1.00 48.97 98 SER A C 1
ATOM 773 O O . SER A 1 98 ? -11.129 16.543 -4.255 1.00 48.97 98 SER A O 1
ATOM 775 N N . ASN A 1 99 ? -10.735 18.016 -5.894 1.00 49.53 99 ASN A N 1
ATOM 776 C CA . ASN A 1 99 ? -11.345 17.297 -7.017 1.00 49.53 99 ASN A CA 1
ATOM 777 C C . ASN A 1 99 ? -10.508 16.088 -7.490 1.00 49.53 99 ASN A C 1
ATOM 779 O O . ASN A 1 99 ? -10.929 15.354 -8.381 1.00 49.53 99 ASN A O 1
ATOM 783 N N . HIS A 1 100 ? -9.330 15.890 -6.899 1.00 56.69 100 HIS A N 1
ATOM 784 C CA . HIS A 1 100 ? -8.458 14.736 -7.077 1.00 56.69 100 HIS A CA 1
ATOM 785 C C . HIS A 1 100 ? -8.476 13.927 -5.778 1.00 56.69 100 HIS A C 1
ATOM 787 O O . HIS A 1 100 ? -8.698 14.483 -4.712 1.00 56.69 100 HIS A O 1
ATOM 793 N N . LYS A 1 101 ? -8.243 12.613 -5.829 1.00 59.09 101 LYS A N 1
ATOM 794 C CA . LYS A 1 101 ? -8.262 11.754 -4.633 1.00 59.09 101 LYS A CA 1
ATOM 795 C C . LYS A 1 101 ? -6.994 11.967 -3.787 1.00 59.09 101 LYS A C 1
ATOM 797 O O . LYS A 1 101 ? -6.144 11.085 -3.722 1.00 59.09 101 LYS A O 1
ATOM 802 N N . LEU A 1 102 ? -6.843 13.152 -3.191 1.00 61.72 102 LEU A N 1
ATOM 803 C CA . LEU A 1 102 ? -5.764 13.466 -2.261 1.00 61.72 102 LEU A CA 1
ATOM 804 C C . LEU A 1 102 ? -6.153 12.945 -0.876 1.00 61.72 102 LEU A C 1
ATOM 806 O O . LEU A 1 102 ? -7.135 13.395 -0.278 1.00 61.72 102 LEU A O 1
ATOM 810 N N . SER A 1 103 ? -5.381 11.982 -0.387 1.00 67.94 103 SER A N 1
ATOM 811 C CA . SER A 1 103 ? -5.474 11.463 0.974 1.00 67.94 103 SER A CA 1
ATOM 812 C C . SER A 1 103 ? -4.190 11.776 1.720 1.00 67.94 103 SER A C 1
ATOM 814 O O . SER A 1 103 ? -3.104 11.551 1.182 1.00 67.94 103 SER A O 1
ATOM 816 N N . GLU A 1 104 ? -4.314 12.241 2.956 1.00 74.06 104 GLU A N 1
ATOM 817 C CA . GLU A 1 104 ? -3.177 12.320 3.867 1.00 74.06 104 GLU A CA 1
ATOM 818 C C . GLU A 1 104 ? -3.086 11.007 4.639 1.00 74.06 104 GLU A C 1
ATOM 820 O O . GLU A 1 104 ? -4.088 10.502 5.149 1.00 74.06 104 GLU A O 1
ATOM 825 N N . SER A 1 105 ? -1.883 10.438 4.689 1.00 78.62 105 SER A N 1
ATOM 826 C CA . SER A 1 105 ? -1.633 9.138 5.302 1.00 78.62 105 SER A CA 1
ATOM 827 C C . SER A 1 105 ? -0.722 9.283 6.511 1.00 78.62 105 SER A C 1
ATOM 829 O O . SER A 1 105 ? 0.359 9.861 6.415 1.00 78.62 105 SER A O 1
ATOM 831 N N . GLN A 1 106 ? -1.133 8.696 7.630 1.00 82.19 106 GLN A N 1
ATOM 832 C CA . GLN A 1 106 ? -0.285 8.470 8.795 1.00 82.19 106 GLN A CA 1
ATOM 833 C C . GLN A 1 106 ? 0.071 6.987 8.854 1.00 82.19 106 GLN A C 1
ATOM 835 O O . GLN A 1 106 ? -0.804 6.136 8.689 1.00 82.19 106 GLN A O 1
ATOM 840 N N . VAL A 1 107 ? 1.356 6.685 9.053 1.00 82.94 107 VAL A N 1
ATOM 841 C CA . VAL A 1 107 ? 1.885 5.316 9.073 1.00 82.94 107 VAL A CA 1
ATOM 842 C C . VAL A 1 107 ? 2.606 5.086 10.392 1.00 82.94 107 VAL A C 1
ATOM 844 O O . VAL A 1 107 ? 3.512 5.839 10.744 1.00 82.94 107 VAL A O 1
ATOM 847 N N . THR A 1 108 ? 2.220 4.034 11.103 1.00 85.81 108 THR A N 1
ATOM 848 C CA . THR A 1 108 ? 2.835 3.625 12.368 1.00 85.81 108 THR A CA 1
ATOM 849 C C . THR A 1 108 ? 3.289 2.180 12.258 1.00 85.81 108 THR A C 1
ATOM 851 O O . THR A 1 108 ? 2.512 1.315 11.859 1.00 85.81 108 THR A O 1
ATOM 854 N N . GLU A 1 109 ? 4.547 1.908 12.593 1.00 84.81 109 GLU A N 1
ATOM 855 C CA . GLU A 1 109 ? 5.063 0.540 12.640 1.00 84.81 109 GLU A CA 1
ATOM 856 C C . GLU A 1 109 ? 4.486 -0.211 13.842 1.00 84.81 109 GLU A C 1
ATOM 858 O O . GLU A 1 109 ? 4.313 0.348 14.925 1.00 84.81 109 GLU A O 1
ATOM 863 N N . VAL A 1 110 ? 4.167 -1.484 13.635 1.00 82.19 110 VAL A N 1
ATOM 864 C CA . VAL A 1 110 ? 3.580 -2.364 14.644 1.00 82.19 110 VAL A CA 1
ATOM 865 C C . VAL A 1 110 ? 4.388 -3.651 14.700 1.00 82.19 110 VAL A C 1
ATOM 867 O O . VAL A 1 110 ? 4.553 -4.325 13.685 1.00 82.19 110 VAL A O 1
ATOM 870 N N . GLU A 1 111 ? 4.849 -4.022 15.890 1.00 78.44 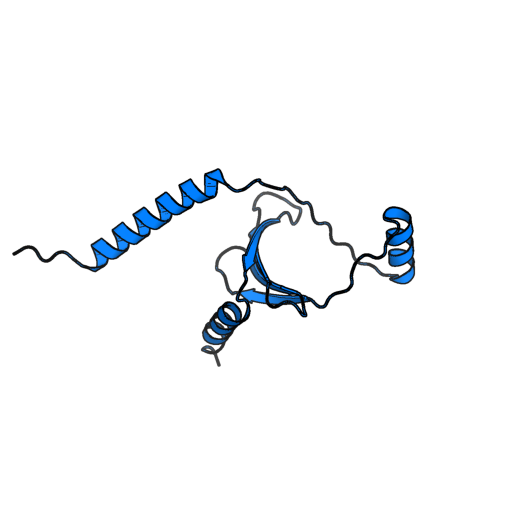111 GLU A N 1
ATOM 871 C CA . GLU A 1 111 ? 5.630 -5.247 16.102 1.00 78.44 111 GLU A CA 1
ATOM 872 C C . GLU A 1 111 ? 4.752 -6.498 16.281 1.00 78.44 111 GLU A C 1
ATOM 874 O O . GLU A 1 111 ?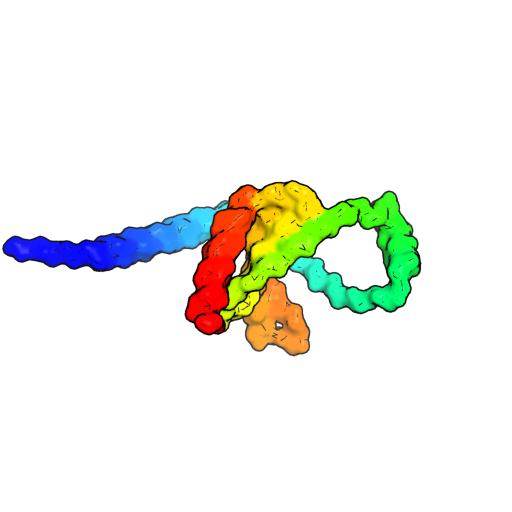 5.144 -7.588 15.868 1.00 78.44 111 GLU A O 1
ATOM 879 N N . ASP A 1 112 ? 3.551 -6.348 16.857 1.00 77.00 112 ASP A N 1
ATOM 880 C CA . ASP A 1 112 ? 2.596 -7.443 17.077 1.00 77.00 112 ASP A CA 1
ATOM 881 C C . ASP A 1 112 ? 1.317 -7.277 16.245 1.00 77.00 112 ASP A C 1
ATOM 883 O O . ASP A 1 112 ? 0.260 -6.835 16.700 1.00 77.00 112 ASP A O 1
ATOM 887 N N . VAL A 1 113 ? 1.425 -7.670 14.981 1.00 76.06 113 VAL A N 1
ATOM 888 C CA . VAL A 1 113 ? 0.330 -7.631 14.008 1.00 76.06 113 VAL A CA 1
ATOM 889 C C . VAL A 1 113 ? -0.799 -8.615 14.347 1.00 76.06 113 VAL A C 1
ATOM 891 O O . VAL A 1 113 ? -1.968 -8.349 14.056 1.00 76.06 113 VAL A O 1
ATOM 894 N N . LEU A 1 114 ? -0.477 -9.757 14.964 1.00 74.94 114 LEU A N 1
ATOM 895 C CA . LEU A 1 114 ? -1.449 -10.826 15.221 1.00 74.94 114 LEU A CA 1
ATOM 896 C C . LEU A 1 114 ? -2.469 -10.418 16.283 1.00 74.94 114 LEU A C 1
ATOM 898 O O . LEU A 1 114 ? -3.651 -10.745 16.152 1.00 74.94 114 LEU A O 1
ATOM 902 N N . SER A 1 115 ? -2.031 -9.689 17.309 1.00 75.06 115 SER A N 1
ATOM 903 C CA . SER A 1 115 ? -2.924 -9.172 18.346 1.00 75.06 115 SER A CA 1
ATOM 904 C C . SER A 1 115 ? -3.918 -8.148 17.791 1.00 75.06 115 SER A C 1
ATOM 906 O O . SER A 1 115 ? -5.107 -8.230 18.098 1.00 75.06 115 SER A O 1
ATOM 908 N N . ILE A 1 116 ? -3.478 -7.248 16.902 1.00 74.94 116 ILE A N 1
ATOM 909 C CA . ILE A 1 116 ? -4.372 -6.259 16.276 1.00 74.94 116 ILE A CA 1
ATOM 910 C C . ILE A 1 116 ? -5.375 -6.939 15.334 1.00 74.94 116 ILE A C 1
ATOM 912 O O . ILE A 1 116 ? -6.561 -6.608 15.343 1.00 74.94 116 ILE A O 1
ATOM 916 N N . ARG A 1 117 ? -4.930 -7.930 14.552 1.00 73.12 117 ARG A N 1
ATOM 917 C CA . ARG A 1 117 ? -5.821 -8.696 13.669 1.00 73.12 117 ARG A CA 1
ATOM 918 C C . ARG A 1 117 ? -6.933 -9.399 14.448 1.00 73.12 117 ARG A C 1
ATOM 920 O O . ARG A 1 117 ? -8.094 -9.288 14.075 1.00 73.12 117 ARG A O 1
ATOM 927 N N . ARG A 1 118 ? -6.592 -10.064 15.558 1.00 75.06 118 ARG A N 1
ATOM 928 C CA . ARG A 1 118 ? -7.576 -10.753 16.409 1.00 75.06 118 ARG A CA 1
ATOM 929 C C . ARG A 1 118 ? -8.669 -9.821 16.927 1.00 75.06 118 ARG A C 1
ATOM 931 O O . ARG A 1 118 ? -9.820 -10.237 16.978 1.00 75.06 118 ARG A O 1
ATOM 938 N N . TYR A 1 119 ? -8.323 -8.583 17.283 1.00 73.75 119 TYR A N 1
ATOM 939 C CA . TYR A 1 119 ? -9.310 -7.582 17.690 1.00 73.75 119 TYR A CA 1
ATOM 940 C C . TYR A 1 119 ? -10.292 -7.254 16.550 1.00 73.75 119 TYR A C 1
ATOM 942 O O . TYR A 1 119 ? -11.501 -7.249 16.763 1.00 73.75 119 TYR A O 1
ATOM 950 N N . ASN A 1 120 ? -9.790 -7.073 15.322 1.00 68.12 120 ASN A N 1
ATOM 951 C CA . ASN A 1 120 ? -10.642 -6.824 14.152 1.00 68.12 120 ASN A CA 1
ATOM 952 C C . ASN A 1 120 ? -11.599 -7.987 13.853 1.00 68.12 120 ASN A C 1
ATOM 954 O O . ASN A 1 120 ? -12.757 -7.767 13.505 1.00 68.12 120 ASN A O 1
ATOM 958 N N . ASP A 1 121 ? -11.118 -9.224 13.975 1.00 72.38 121 ASP A N 1
ATOM 959 C CA . ASP A 1 121 ? -11.925 -10.418 13.703 1.00 72.38 121 ASP A CA 1
ATOM 960 C C . ASP A 1 121 ? -13.046 -10.589 14.749 1.00 72.38 121 ASP A C 1
ATOM 962 O O . ASP A 1 121 ? -14.146 -11.027 14.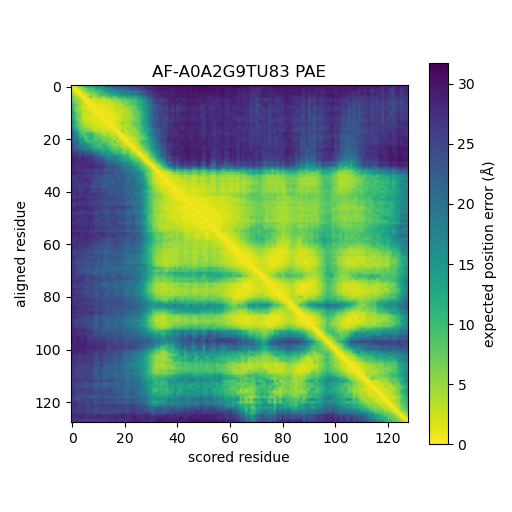416 1.00 72.38 121 ASP A O 1
ATOM 966 N N . GLN A 1 122 ? -12.801 -10.193 16.004 1.00 65.88 122 GLN A N 1
ATOM 967 C CA . GLN A 1 122 ? -13.802 -10.221 17.079 1.00 65.88 122 GLN A CA 1
ATOM 968 C C . GLN A 1 122 ? -14.908 -9.174 16.897 1.00 65.88 122 GLN A C 1
ATOM 970 O O . GLN A 1 122 ? -16.071 -9.487 17.136 1.00 65.88 122 GLN A O 1
ATOM 975 N N . GLU A 1 123 ? -14.563 -7.962 16.460 1.00 62.19 123 GLU A N 1
ATOM 976 C CA . GLU A 1 123 ? -15.534 -6.890 16.187 1.00 62.19 123 GLU A CA 1
ATOM 977 C C . GLU A 1 123 ? -16.411 -7.207 14.963 1.00 62.19 123 GLU A C 1
ATOM 979 O O . GLU A 1 123 ? -17.618 -6.974 14.981 1.00 62.19 123 GLU A O 1
ATOM 984 N N . ASN A 1 124 ? -15.842 -7.800 13.907 1.00 58.66 124 ASN A N 1
ATOM 985 C CA . ASN A 1 124 ? -16.603 -8.132 12.694 1.00 58.66 124 ASN A CA 1
ATOM 986 C C . ASN A 1 124 ? -17.383 -9.460 12.793 1.00 58.66 124 ASN A C 1
ATOM 988 O O . ASN A 1 124 ? -18.308 -9.677 12.015 1.00 58.66 124 ASN A O 1
ATOM 992 N N . GLY A 1 125 ? -17.044 -10.340 13.742 1.00 52.38 125 GLY A N 1
ATOM 993 C CA . GLY A 1 125 ? -17.701 -11.637 13.953 1.00 52.38 125 GLY A CA 1
ATOM 994 C C . GLY A 1 125 ? -18.977 -11.609 14.807 1.00 52.38 125 GLY A C 1
ATOM 995 O O . GLY A 1 125 ? -19.541 -12.666 15.070 1.00 52.38 125 GLY A O 1
ATOM 996 N N . GLN A 1 126 ? -19.441 -10.440 15.267 1.00 43.88 126 GLN A N 1
ATOM 997 C CA . GLN A 1 126 ? -20.688 -10.302 16.048 1.00 43.88 126 GLN A CA 1
ATOM 998 C C . GLN A 1 126 ? -21.926 -9.955 15.196 1.00 43.88 126 GLN A C 1
ATOM 1000 O O . GLN A 1 126 ? -22.994 -9.680 15.742 1.00 43.88 126 GLN A O 1
ATOM 1005 N N . HIS A 1 127 ? -21.799 -9.986 13.867 1.00 42.31 127 HIS A N 1
ATOM 1006 C CA . HIS A 1 127 ? -22.867 -9.665 12.914 1.00 42.31 127 HIS A CA 1
ATOM 1007 C C . HIS A 1 127 ? -23.162 -10.813 11.924 1.00 42.31 127 HIS A C 1
ATOM 1009 O O . HIS A 1 127 ? -23.384 -10.557 10.741 1.00 42.31 127 HIS A O 1
ATOM 1015 N N . GLU A 1 128 ? -23.187 -12.063 12.399 1.00 34.31 128 GLU A N 1
ATOM 1016 C CA . GLU A 1 128 ? -23.810 -13.195 11.681 1.00 34.31 128 GLU A CA 1
ATOM 1017 C C . GLU A 1 128 ? -25.082 -13.679 12.386 1.00 34.31 128 GLU A C 1
ATOM 1019 O O . GLU A 1 128 ? -25.063 -13.815 13.633 1.00 34.31 128 GLU A O 1
#

pLDDT: mean 70.23, std 18.78, range [34.0, 96.25]

S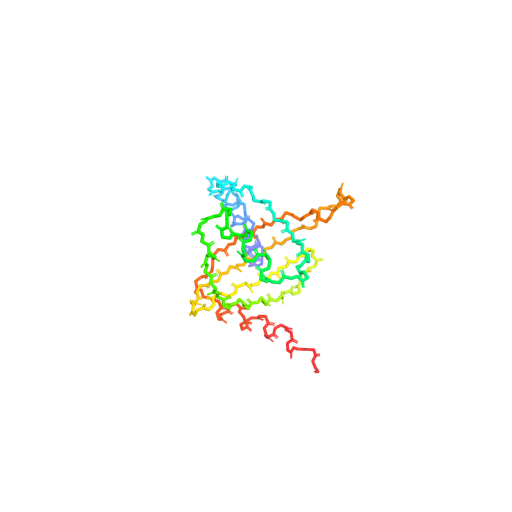equence (128 aa):
MMEFDEKALYTLLAMLLTGLLMDIVGAAINMRQSIVVKARVDDMEQAENAIFDLTESLGTFFVQEDVYFNVPNGNLKLRIMHPNRCGQLIYNSLSEKSNHKLSESQVTEVEDVLSIRRYNDQENGQHE

InterPro domains:
  IPR008173 Adenylyl cyclase CyaB [PTHR21028] (35-115)
  IPR033469 CYTH-like domain superfamily [SSF55154] (37-113)

Solvent-accessible surface area (backbone atoms only — not comparable to full-atom values): 8082 Å² total; per-residue (Å²): 136,85,83,78,58,66,68,59,54,53,50,53,50,52,49,52,50,52,52,55,48,53,58,57,51,70,76,68,65,82,79,77,84,80,87,88,84,87,78,90,78,92,52,66,69,64,49,50,52,55,42,24,76,74,64,80,44,85,76,81,90,69,56,72,48,78,48,77,54,94,54,99,73,54,46,38,32,42,36,37,42,54,93,51,62,43,24,34,42,35,40,32,44,71,51,91,85,53,102,54,96,55,60,56,74,49,78,41,82,35,72,64,43,66,64,57,49,53,53,55,53,57,68,65,65,75,78,124